Protein AF-A0A2H9MQJ0-F1 (afdb_monomer)

Structure (mmCIF, N/CA/C/O backbone):
data_AF-A0A2H9MQJ0-F1
#
_entry.id   AF-A0A2H9MQJ0-F1
#
loop_
_atom_site.group_PDB
_atom_site.id
_atom_site.type_symbol
_atom_site.label_atom_id
_atom_site.label_alt_id
_atom_site.label_comp_id
_atom_site.label_asym_id
_atom_site.label_entity_id
_atom_site.label_seq_id
_atom_site.pdbx_PDB_ins_code
_atom_site.Cartn_x
_atom_site.Cartn_y
_atom_site.Cartn_z
_atom_site.occupancy
_atom_site.B_iso_or_equiv
_atom_site.auth_seq_id
_atom_site.auth_comp_id
_atom_site.auth_asym_id
_atom_site.auth_atom_id
_atom_site.pdbx_PDB_model_num
ATOM 1 N N . ASP A 1 1 ? -1.546 25.157 -6.973 1.00 39.97 1 ASP A N 1
ATOM 2 C CA . ASP A 1 1 ? -1.376 26.231 -5.981 1.00 39.97 1 ASP A CA 1
ATOM 3 C C . ASP A 1 1 ? -2.127 25.933 -4.702 1.00 39.97 1 ASP A C 1
ATOM 5 O O . ASP A 1 1 ? -3.248 25.439 -4.785 1.00 39.97 1 ASP A O 1
ATOM 9 N N . PRO A 1 2 ? -1.525 26.182 -3.531 1.00 44.97 2 PRO A N 1
ATOM 10 C CA . PRO A 1 2 ? -2.233 26.092 -2.264 1.00 44.97 2 PRO A CA 1
ATOM 11 C C . PRO A 1 2 ? -3.248 27.239 -2.115 1.00 44.97 2 PRO A C 1
ATOM 13 O O . PRO A 1 2 ? -3.027 28.342 -2.618 1.00 44.97 2 PRO A O 1
ATOM 16 N N . SER A 1 3 ? -4.356 26.975 -1.416 1.00 52.84 3 SER A N 1
ATOM 17 C CA . SER A 1 3 ? -5.349 27.997 -1.051 1.00 52.84 3 SER A CA 1
ATOM 18 C C . SER A 1 3 ? -4.725 29.037 -0.118 1.00 52.84 3 SER A C 1
ATOM 20 O O . SER A 1 3 ? -4.036 28.674 0.833 1.00 52.84 3 SER A O 1
ATOM 22 N N . LYS A 1 4 ? -4.963 30.325 -0.390 1.00 64.44 4 LYS A N 1
ATOM 23 C CA . LYS A 1 4 ? -4.373 31.447 0.357 1.00 64.44 4 LYS A CA 1
ATOM 24 C C . LYS A 1 4 ? -5.119 31.795 1.654 1.00 64.44 4 LYS A C 1
ATOM 26 O O . LYS A 1 4 ? -4.542 32.494 2.480 1.00 64.44 4 LYS A O 1
ATOM 31 N N . ASP A 1 5 ? -6.335 31.277 1.856 1.00 64.94 5 ASP A N 1
ATOM 32 C CA . ASP A 1 5 ? -7.282 31.836 2.839 1.00 64.94 5 ASP A CA 1
ATOM 33 C C . ASP A 1 5 ? -7.698 30.892 3.982 1.00 64.94 5 ASP A C 1
ATOM 35 O O . ASP A 1 5 ? -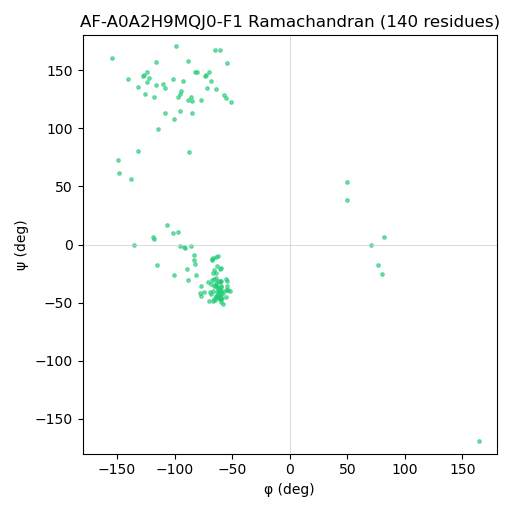8.547 31.258 4.788 1.00 64.94 5 ASP A O 1
ATOM 39 N N . ASN A 1 6 ? -7.109 29.697 4.110 1.00 60.31 6 ASN A N 1
ATOM 40 C CA . ASN A 1 6 ? -7.401 28.790 5.230 1.00 60.31 6 ASN A CA 1
ATOM 41 C C . ASN A 1 6 ? -6.124 28.343 5.950 1.00 60.31 6 ASN A C 1
ATOM 43 O O . ASN A 1 6 ? -5.109 28.109 5.288 1.00 60.31 6 ASN A O 1
ATOM 47 N N . PRO A 1 7 ? -6.156 28.159 7.287 1.00 62.31 7 PRO A N 1
ATOM 48 C CA . PRO A 1 7 ? -5.081 27.460 7.972 1.00 62.31 7 PRO A CA 1
ATOM 49 C C . PRO A 1 7 ? -4.905 26.075 7.337 1.00 62.31 7 PRO A C 1
ATOM 51 O O . PRO A 1 7 ? -5.857 25.308 7.195 1.00 62.31 7 PRO A O 1
ATOM 54 N N . TYR A 1 8 ? -3.672 25.786 6.919 1.00 67.12 8 TYR A N 1
ATOM 55 C CA . TYR A 1 8 ? -3.296 24.561 6.204 1.00 67.12 8 TYR A CA 1
ATOM 56 C C . TYR A 1 8 ? -3.564 23.280 7.003 1.00 67.12 8 TYR A C 1
ATOM 58 O O . TYR A 1 8 ? -3.671 22.202 6.419 1.00 67.12 8 TYR A O 1
ATOM 66 N N . ASP A 1 9 ? -3.665 23.401 8.327 1.00 76.06 9 ASP A N 1
ATOM 67 C CA . ASP A 1 9 ? -3.923 22.299 9.237 1.00 76.06 9 ASP A CA 1
ATOM 68 C C . ASP A 1 9 ? -5.344 22.389 9.801 1.00 76.06 9 ASP A C 1
ATOM 70 O O . ASP A 1 9 ? -5.677 23.280 10.581 1.00 76.06 9 ASP A O 1
ATOM 74 N N . SER A 1 10 ? -6.177 21.424 9.414 1.00 78.19 10 SER A N 1
ATOM 75 C CA . SER A 1 10 ? -7.517 21.235 9.981 1.00 78.19 10 SER A CA 1
ATOM 76 C C . SER A 1 10 ? -7.507 20.858 11.472 1.00 78.19 10 SER A C 1
ATOM 78 O O . SER A 1 10 ? -8.566 20.806 12.091 1.00 78.19 10 SER A O 1
ATOM 80 N N . GLY A 1 11 ? -6.343 20.522 12.043 1.00 84.50 11 GLY A N 1
ATOM 81 C CA . GLY A 1 11 ? -6.193 19.983 13.396 1.00 84.50 11 GLY A CA 1
ATOM 82 C C . GLY A 1 11 ? -6.724 18.553 13.545 1.00 84.50 11 GLY A C 1
ATOM 83 O O . GLY A 1 11 ? -6.655 17.967 14.627 1.00 84.5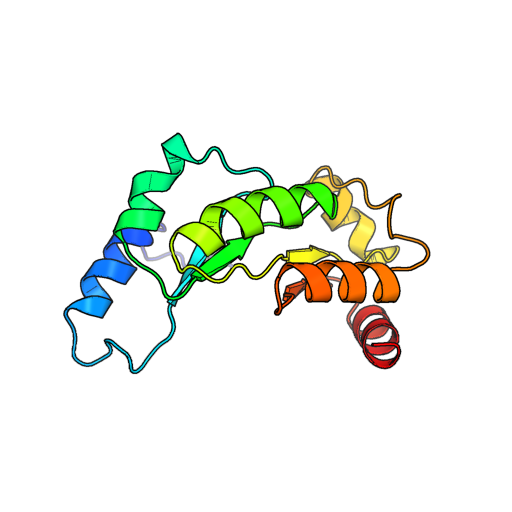0 11 GLY A O 1
ATOM 84 N N . LEU A 1 12 ? -7.264 17.968 12.470 1.00 88.56 12 LEU A N 1
ATOM 85 C CA . LEU A 1 12 ? -7.866 16.646 12.491 1.00 88.56 12 LEU A CA 1
ATOM 86 C C . LEU A 1 12 ? -6.795 15.560 12.503 1.00 88.56 12 LEU A C 1
ATOM 88 O O . LEU A 1 12 ? -5.962 15.436 11.606 1.00 88.56 12 LEU A O 1
ATOM 92 N N . ILE A 1 13 ? -6.881 14.697 13.509 1.00 92.25 13 ILE A N 1
ATOM 93 C CA . ILE A 1 13 ? -6.041 13.509 13.609 1.00 92.25 13 ILE A CA 1
ATOM 94 C C . ILE A 1 13 ? -6.755 12.368 12.870 1.00 92.25 13 ILE A C 1
ATOM 96 O O . ILE A 1 13 ? -7.870 12.020 13.258 1.00 92.25 13 ILE A O 1
ATOM 100 N N . PRO A 1 14 ? -6.137 11.703 11.874 1.00 94.25 14 PRO A N 1
ATOM 101 C CA . PRO A 1 14 ? -6.815 10.677 11.074 1.00 94.25 14 PRO A CA 1
ATOM 102 C C . PRO A 1 14 ? -7.468 9.554 11.893 1.00 94.25 14 PRO A C 1
ATOM 104 O O . PRO A 1 14 ? -8.576 9.125 11.593 1.00 94.25 14 PRO A O 1
ATOM 107 N N . SER A 1 15 ? -6.810 9.099 12.964 1.00 95.94 15 SER A N 1
ATOM 108 C CA . SER A 1 15 ? -7.383 8.112 13.890 1.00 95.94 15 SER A CA 1
ATOM 109 C C . SER A 1 15 ? -8.648 8.617 14.589 1.00 95.94 15 SER A C 1
ATOM 111 O O . SER A 1 15 ? -9.579 7.842 14.777 1.00 95.94 15 SER A O 1
ATOM 113 N N . GLN A 1 16 ? -8.684 9.900 14.960 1.00 95.69 16 GLN A N 1
ATOM 114 C CA . GLN A 1 16 ? -9.850 10.513 15.591 1.00 95.69 16 GLN A CA 1
ATOM 115 C C . GLN A 1 16 ? -11.006 10.605 14.595 1.00 95.69 16 GLN A C 1
ATOM 117 O O . GLN A 1 16 ? -12.115 10.204 14.915 1.00 95.69 16 GLN A O 1
ATOM 122 N N . VAL A 1 17 ? -10.723 11.003 13.351 1.00 95.12 17 VAL A N 1
ATOM 123 C CA . VAL A 1 17 ? -11.730 11.059 12.280 1.00 95.12 17 VAL A CA 1
ATOM 124 C C . VAL A 1 17 ? -12.384 9.692 12.052 1.00 95.12 17 VAL A C 1
ATOM 126 O O . VAL A 1 17 ? -13.601 9.612 11.915 1.00 95.12 17 VAL A O 1
ATOM 129 N N . VAL A 1 18 ? -11.612 8.598 12.071 1.00 96.38 18 VAL A N 1
ATOM 130 C CA . VAL A 1 18 ? -12.177 7.237 11.978 1.00 96.38 18 VAL A CA 1
ATOM 131 C C . VAL A 1 18 ? -13.110 6.933 13.156 1.00 96.38 18 VAL A C 1
ATOM 133 O O . VAL A 1 18 ? -14.199 6.401 12.942 1.00 96.38 18 VAL A O 1
ATOM 136 N N . GLN A 1 19 ? -12.713 7.289 14.382 1.00 95.75 19 GLN A N 1
ATOM 137 C CA . GLN A 1 19 ? -13.540 7.095 15.579 1.00 95.75 19 GLN A CA 1
ATOM 138 C C . GLN A 1 19 ? -14.789 7.977 15.603 1.00 95.75 19 GLN A C 1
ATOM 140 O O . GLN A 1 19 ? -15.794 7.604 16.201 1.00 95.75 19 GLN A O 1
ATOM 145 N N . ASP A 1 20 ? -14.733 9.157 15.001 1.00 95.06 20 ASP A N 1
ATOM 146 C CA . ASP A 1 20 ? -15.879 10.054 14.951 1.00 95.06 20 ASP A CA 1
ATOM 147 C C . ASP A 1 20 ? -16.872 9.575 13.897 1.00 95.06 20 ASP A C 1
ATOM 149 O O . ASP A 1 20 ? -18.054 9.443 14.202 1.00 95.06 20 ASP A O 1
ATOM 153 N N . ILE A 1 21 ? -16.397 9.176 12.709 1.00 94.88 21 ILE A N 1
ATOM 154 C CA . ILE A 1 21 ? -17.249 8.570 11.676 1.00 94.88 21 ILE A CA 1
ATOM 155 C C . ILE A 1 21 ? -17.908 7.285 12.191 1.00 94.88 21 ILE A C 1
ATOM 157 O O . ILE A 1 21 ? -19.073 7.043 11.873 1.00 94.88 21 ILE A O 1
ATOM 161 N N . SER A 1 22 ? -17.230 6.489 13.028 1.00 91.69 22 SER A N 1
ATOM 162 C CA . SER A 1 22 ? -17.828 5.271 13.590 1.00 91.69 22 SER A CA 1
ATOM 163 C C . SER A 1 22 ? -18.983 5.510 14.566 1.00 91.69 22 SER A C 1
ATOM 165 O O . SER A 1 22 ? -19.741 4.585 14.846 1.00 91.69 22 SER A O 1
ATOM 167 N N . LYS A 1 23 ? -19.164 6.749 15.033 1.00 94.62 23 LYS A N 1
ATOM 168 C CA . LYS A 1 23 ? -20.301 7.179 15.862 1.00 94.62 23 LYS A CA 1
ATOM 169 C C . LYS A 1 23 ? -21.430 7.810 15.041 1.00 94.62 23 LYS A C 1
ATOM 171 O O . LYS A 1 23 ? -22.436 8.224 15.610 1.00 94.62 23 LYS A O 1
ATOM 176 N N . THR A 1 24 ? -21.266 7.919 13.724 1.00 95.38 24 THR A N 1
ATOM 177 C CA . THR A 1 24 ? -22.281 8.473 12.817 1.00 95.38 24 THR A CA 1
ATOM 178 C C . THR A 1 24 ? -23.079 7.370 12.129 1.00 95.38 24 THR A C 1
ATOM 180 O O . THR A 1 24 ? -22.701 6.198 12.130 1.00 95.38 24 THR A O 1
ATOM 183 N N . GLU A 1 25 ? -24.146 7.756 11.432 1.00 94.50 25 GLU A N 1
ATOM 184 C CA . GLU A 1 25 ? -24.905 6.856 10.559 1.00 94.50 25 GLU A CA 1
ATOM 185 C C . GLU A 1 25 ? -24.101 6.290 9.373 1.00 94.50 25 GLU A C 1
ATOM 187 O O . GLU A 1 25 ? -24.595 5.411 8.662 1.00 94.50 25 GLU A O 1
ATOM 192 N N . PHE A 1 26 ? -22.891 6.803 9.118 1.00 92.19 26 PHE A N 1
ATOM 193 C CA . PHE A 1 26 ? -21.995 6.298 8.078 1.00 92.19 26 PHE A CA 1
ATOM 194 C C . PHE A 1 26 ? -21.182 5.087 8.531 1.00 92.19 26 PHE A C 1
ATOM 196 O O . PHE A 1 26 ? -20.534 4.444 7.698 1.00 92.19 26 PHE A O 1
ATOM 203 N N . TYR A 1 27 ? -21.224 4.736 9.820 1.00 90.56 27 TYR A N 1
ATOM 204 C CA . TYR A 1 27 ? -20.576 3.527 10.301 1.00 90.56 27 TYR A CA 1
ATOM 205 C C . TYR A 1 27 ? -21.096 2.293 9.551 1.00 90.56 27 TYR A C 1
ATOM 207 O O . TYR A 1 27 ? -22.298 2.101 9.381 1.00 90.56 27 TYR A O 1
ATOM 215 N N . GLY A 1 28 ? -20.177 1.483 9.025 1.00 87.12 28 GLY A N 1
ATOM 216 C CA . GLY A 1 28 ? -20.499 0.314 8.200 1.00 87.12 28 GLY A CA 1
ATOM 217 C C . GLY A 1 28 ? -20.917 0.621 6.754 1.00 87.12 28 GLY A C 1
ATOM 218 O O . GLY A 1 28 ? -20.820 -0.268 5.911 1.00 87.12 28 GLY A O 1
ATOM 219 N N . LYS A 1 29 ? -21.307 1.864 6.428 1.00 94.62 29 LYS A N 1
ATOM 220 C CA . LYS A 1 29 ? -21.607 2.295 5.047 1.00 94.62 29 LYS A CA 1
ATOM 221 C C . LYS A 1 29 ? -20.343 2.652 4.261 1.00 94.62 29 LYS A C 1
ATOM 223 O O . LYS A 1 29 ? -20.328 2.538 3.039 1.00 94.62 29 LYS A O 1
ATOM 228 N N . VAL A 1 30 ? -19.279 3.061 4.956 1.00 93.50 30 VAL A N 1
ATOM 229 C CA . VAL A 1 30 ? -17.970 3.370 4.361 1.00 93.50 30 VAL A CA 1
ATOM 230 C C . VAL A 1 30 ? -16.866 2.514 4.974 1.00 93.50 30 VAL A C 1
ATOM 232 O O . VAL A 1 30 ? -16.866 2.231 6.172 1.00 93.50 30 VAL A O 1
ATOM 235 N N . LYS A 1 31 ? -15.897 2.109 4.144 1.00 94.44 31 LYS A N 1
ATOM 236 C CA . LYS A 1 31 ? -14.694 1.399 4.593 1.00 94.44 31 LYS A CA 1
ATOM 237 C C . LYS A 1 31 ? -13.534 2.380 4.679 1.00 94.44 31 LYS A C 1
ATOM 239 O O . LYS A 1 31 ? -13.021 2.818 3.654 1.00 94.44 31 LYS A O 1
ATOM 244 N N . LEU A 1 32 ? -13.123 2.715 5.896 1.00 95.94 32 LEU A N 1
AT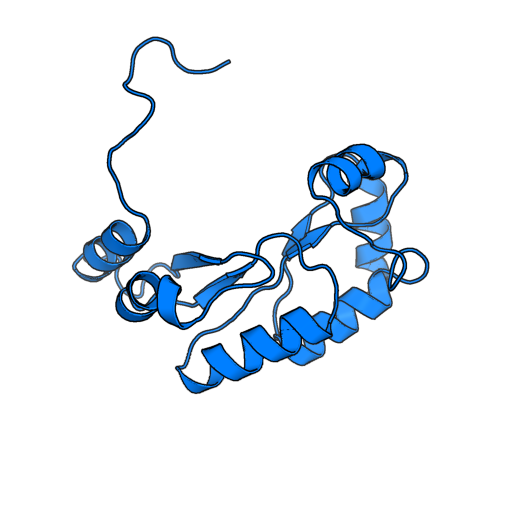OM 245 C CA . LEU A 1 32 ? -12.026 3.651 6.134 1.00 95.94 32 LEU A CA 1
ATOM 246 C C . LEU A 1 32 ? -10.714 2.896 6.305 1.00 95.94 32 LEU A C 1
ATOM 248 O O . LEU A 1 32 ? -10.638 1.948 7.085 1.00 95.94 32 LEU A O 1
ATOM 252 N N . PHE A 1 33 ? -9.679 3.343 5.603 1.00 97.25 33 PHE A N 1
ATOM 253 C CA . PHE A 1 33 ? -8.326 2.817 5.728 1.00 97.25 33 PHE A CA 1
ATOM 254 C C . PHE A 1 33 ? -7.399 3.906 6.253 1.00 97.25 33 PHE A C 1
ATOM 256 O O . PHE A 1 33 ? -7.465 5.051 5.812 1.00 97.25 33 PHE A O 1
ATOM 263 N N . LEU A 1 34 ? -6.517 3.549 7.186 1.00 97.81 34 LEU A N 1
ATOM 264 C CA . LEU A 1 34 ? -5.481 4.457 7.677 1.00 97.81 34 LEU A CA 1
ATOM 265 C C . LEU A 1 34 ? -4.134 4.132 7.033 1.00 97.81 34 LEU A C 1
ATOM 267 O O . LEU A 1 34 ? -3.770 2.970 6.875 1.00 97.81 34 LEU A O 1
ATOM 271 N N . SER A 1 35 ? -3.347 5.158 6.715 1.00 97.31 35 SER A N 1
ATOM 272 C CA . SER A 1 35 ? -1.994 4.951 6.192 1.00 97.31 35 SER A CA 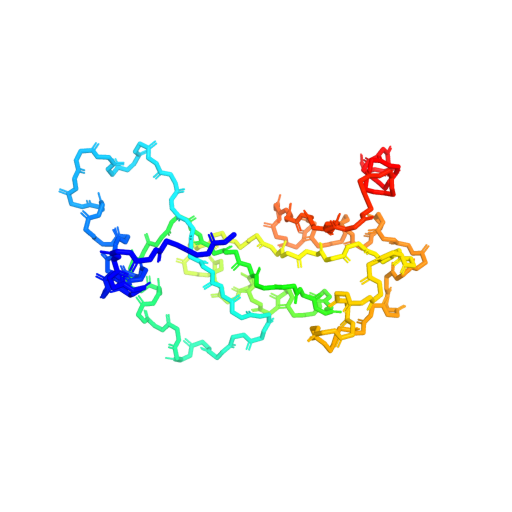1
ATOM 273 C C . SER A 1 35 ? -1.024 4.464 7.280 1.00 97.31 35 SER A C 1
ATOM 275 O O . SER A 1 35 ? -1.096 4.913 8.433 1.00 97.31 35 SER A O 1
ATOM 277 N N . LEU A 1 36 ? -0.069 3.615 6.904 1.00 97.38 36 LEU A N 1
ATOM 278 C CA . LEU A 1 36 ? 1.066 3.153 7.705 1.00 97.38 36 LEU A CA 1
ATOM 279 C C . LEU A 1 36 ? 2.388 3.441 6.986 1.00 97.38 36 LEU A C 1
ATOM 281 O O . LEU A 1 36 ? 2.427 3.365 5.763 1.00 97.38 36 LEU A O 1
ATOM 285 N N . PRO A 1 37 ? 3.489 3.710 7.707 1.00 95.81 37 PRO A N 1
ATOM 286 C CA . PRO A 1 37 ? 4.828 3.634 7.125 1.00 95.81 37 PRO A CA 1
ATOM 287 C C . PRO A 1 37 ? 5.090 2.263 6.481 1.00 95.81 37 PRO A C 1
ATOM 289 O O . PRO A 1 37 ? 4.499 1.270 6.902 1.00 95.81 37 PRO A O 1
ATOM 292 N N . SER A 1 38 ? 6.013 2.192 5.520 1.00 94.19 38 SER A N 1
ATOM 293 C CA . SER A 1 38 ? 6.447 0.929 4.894 1.00 94.19 38 SER A CA 1
ATOM 294 C C . SER A 1 38 ? 7.179 -0.001 5.869 1.00 94.19 38 SER A C 1
ATOM 296 O O . SER A 1 38 ? 7.177 -1.215 5.695 1.00 94.19 38 SER A O 1
ATOM 298 N N . ASN A 1 39 ? 7.738 0.552 6.951 1.00 95.31 39 ASN A N 1
ATOM 299 C CA . ASN A 1 39 ? 8.275 -0.203 8.079 1.00 95.31 39 ASN A CA 1
ATOM 300 C C . ASN A 1 39 ? 7.753 0.361 9.416 1.00 95.31 39 ASN A C 1
ATOM 302 O O . ASN A 1 39 ? 8.432 1.153 10.074 1.00 95.31 39 ASN A O 1
ATOM 306 N N . PRO A 1 40 ? 6.525 0.011 9.834 1.00 96.12 40 PRO A N 1
ATOM 307 C CA . PRO A 1 40 ? 5.931 0.577 11.035 1.00 96.12 40 PRO A CA 1
ATOM 308 C C . PRO A 1 40 ? 6.570 -0.001 12.307 1.00 96.12 40 PRO A C 1
ATOM 310 O O . PRO A 1 40 ? 6.884 -1.195 12.394 1.00 96.12 40 PRO A O 1
ATOM 313 N N . ASN A 1 41 ? 6.685 0.842 13.336 1.00 96.44 41 ASN A N 1
ATOM 314 C CA . ASN A 1 41 ? 6.839 0.391 14.716 1.00 96.44 41 ASN A CA 1
ATOM 315 C C . ASN A 1 41 ? 5.437 0.120 15.290 1.00 96.44 41 ASN A C 1
ATOM 317 O O . ASN A 1 41 ? 4.645 1.048 15.469 1.00 96.44 41 ASN A O 1
ATOM 321 N N . PHE A 1 42 ? 5.140 -1.149 15.578 1.00 95.50 42 PHE A N 1
ATOM 322 C CA . PHE A 1 42 ? 3.814 -1.579 16.027 1.00 95.50 42 PHE A CA 1
ATOM 323 C C . PHE A 1 42 ? 3.398 -0.992 17.384 1.00 95.50 42 PHE A C 1
ATOM 325 O O . PHE A 1 42 ? 2.212 -0.757 17.606 1.00 95.50 42 PHE A O 1
ATOM 332 N N . GLU A 1 43 ? 4.347 -0.694 18.269 1.00 94.62 43 GLU A N 1
ATOM 333 C CA . GLU A 1 43 ? 4.084 -0.055 19.566 1.00 94.62 43 GLU A CA 1
ATOM 334 C C . GLU A 1 43 ? 3.670 1.410 19.388 1.00 94.62 43 GLU A C 1
ATOM 336 O O . GLU A 1 43 ? 2.827 1.927 20.116 1.00 94.62 43 GLU A O 1
ATOM 341 N N . LYS A 1 44 ? 4.202 2.085 18.363 1.00 94.94 44 LYS A N 1
ATOM 342 C CA . LYS A 1 44 ? 3.897 3.499 18.091 1.00 94.94 44 LYS A CA 1
ATOM 343 C C . LYS A 1 44 ? 2.587 3.713 17.330 1.00 94.94 44 LYS A C 1
ATOM 345 O O . LYS A 1 44 ? 2.065 4.825 17.331 1.00 94.94 44 LYS A O 1
ATOM 350 N N . ILE A 1 45 ? 2.028 2.678 16.696 1.00 95.56 45 ILE A N 1
ATOM 351 C CA . ILE A 1 45 ? 0.771 2.786 15.929 1.00 95.56 45 ILE A CA 1
ATOM 352 C C . ILE A 1 45 ? -0.475 2.362 16.717 1.00 95.56 45 ILE A C 1
ATOM 354 O O . ILE A 1 45 ? -1.547 2.250 16.125 1.00 95.56 45 ILE A O 1
ATOM 358 N N . GLN A 1 46 ? -0.379 2.160 18.034 1.00 95.75 46 GLN A N 1
ATOM 359 C CA . GLN A 1 46 ? -1.514 1.704 18.848 1.00 95.75 46 GLN A CA 1
ATOM 360 C C . GLN A 1 46 ? -2.745 2.608 18.702 1.00 95.75 46 GLN A C 1
ATOM 362 O O . GLN A 1 46 ? -3.844 2.109 18.499 1.00 95.75 46 GLN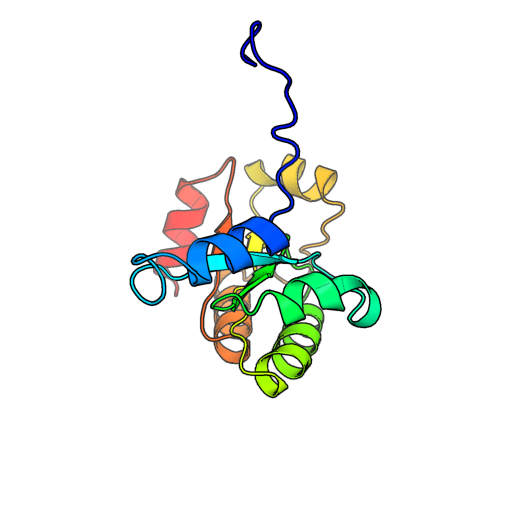 A O 1
ATOM 367 N N . LYS A 1 47 ? -2.570 3.936 18.623 1.00 95.44 47 LYS A N 1
ATOM 368 C CA . LYS A 1 47 ? -3.684 4.871 18.360 1.00 95.44 47 LYS A CA 1
ATOM 369 C C . LYS A 1 47 ? -4.407 4.613 17.029 1.00 95.44 47 LYS A C 1
ATOM 371 O O . LYS A 1 47 ? -5.596 4.886 16.912 1.00 95.44 47 LYS A O 1
ATOM 376 N N . LYS A 1 48 ? -3.708 4.122 16.001 1.00 96.94 48 LYS A N 1
ATOM 377 C CA . LYS A 1 48 ? -4.314 3.753 14.711 1.00 96.94 48 LYS A CA 1
ATOM 378 C C . LYS A 1 48 ? -5.055 2.416 14.796 1.00 96.94 48 LYS A C 1
ATOM 380 O O . LYS A 1 48 ? -6.100 2.282 14.177 1.00 96.94 48 LYS A O 1
ATOM 385 N N . ILE A 1 49 ? -4.544 1.467 15.581 1.00 96.88 49 ILE A N 1
ATOM 386 C CA . ILE A 1 49 ? -5.193 0.175 15.856 1.00 96.88 49 ILE A CA 1
ATOM 387 C C . ILE A 1 49 ? -6.475 0.381 16.670 1.00 96.88 49 ILE A C 1
ATOM 389 O O . ILE A 1 49 ? -7.534 -0.093 16.274 1.00 96.88 49 ILE A O 1
ATOM 393 N N . THR A 1 50 ? -6.411 1.155 17.757 1.00 96.31 50 THR A N 1
ATOM 394 C CA . THR A 1 50 ? -7.563 1.458 18.623 1.00 96.31 50 THR A CA 1
ATOM 395 C C . THR A 1 50 ? -8.656 2.250 17.906 1.00 96.31 50 THR A C 1
ATOM 397 O O . THR A 1 50 ? -9.819 2.175 18.287 1.00 96.31 50 THR A O 1
ATOM 400 N N . ALA A 1 51 ? -8.318 2.992 16.848 1.00 96.31 51 ALA A N 1
ATOM 401 C CA . ALA A 1 51 ? -9.318 3.633 15.998 1.00 96.31 51 ALA A CA 1
ATOM 402 C C . ALA A 1 51 ? -10.169 2.631 15.196 1.00 96.31 51 ALA A C 1
ATOM 404 O O . ALA A 1 51 ? -11.190 3.027 14.649 1.00 96.31 51 ALA A O 1
ATOM 405 N N . ALA A 1 52 ? -9.763 1.358 15.140 1.00 96.25 52 ALA A N 1
ATOM 406 C CA . ALA A 1 52 ? -10.470 0.265 14.483 1.00 96.25 52 ALA A CA 1
ATOM 407 C C . ALA A 1 52 ? -10.912 0.578 13.033 1.00 96.25 52 ALA A C 1
ATOM 409 O O . ALA A 1 52 ? -12.093 0.439 12.703 1.00 96.25 52 ALA A O 1
ATOM 410 N N . PRO A 1 53 ? -9.992 1.005 12.140 1.00 97.25 53 PRO A N 1
ATOM 411 C CA . PRO A 1 53 ? -10.323 1.192 10.730 1.00 97.25 53 PRO A CA 1
ATOM 412 C C . PRO A 1 53 ? -10.685 -0.146 10.067 1.00 97.25 53 PRO A C 1
ATOM 414 O O . PRO A 1 53 ? -10.373 -1.223 10.568 1.00 97.25 53 PRO A O 1
ATOM 417 N N . SER A 1 54 ? -11.261 -0.098 8.866 1.00 96.25 54 SER A N 1
ATOM 418 C CA . SER A 1 54 ? -11.510 -1.294 8.045 1.00 96.25 54 SER A CA 1
ATOM 419 C C . SER A 1 54 ? -10.230 -1.977 7.542 1.00 96.25 54 SER A C 1
ATOM 421 O O . SER A 1 54 ? -10.292 -3.079 6.984 1.00 96.25 54 SER A O 1
ATOM 423 N N . GLY A 1 55 ? -9.086 -1.311 7.691 1.00 97.75 55 GLY A N 1
ATOM 424 C CA . GLY A 1 55 ? -7.764 -1.817 7.363 1.00 97.75 55 GLY A CA 1
ATOM 425 C C . GLY A 1 55 ? -6.725 -0.704 7.277 1.00 97.75 55 GLY A C 1
ATOM 426 O O . GLY A 1 55 ? -6.970 0.450 7.643 1.00 97.75 55 GLY A O 1
ATOM 427 N N . PHE A 1 56 ? -5.559 -1.061 6.755 1.00 98.38 56 PHE A N 1
ATOM 428 C CA . PHE A 1 56 ? -4.433 -0.160 6.573 1.00 98.38 56 PHE A CA 1
ATOM 429 C C . PHE A 1 56 ? -3.928 -0.165 5.136 1.00 98.38 56 PHE A C 1
ATOM 431 O O . PHE A 1 56 ? -3.930 -1.200 4.479 1.00 98.38 56 PHE A O 1
ATOM 438 N N . MET A 1 57 ? -3.457 0.987 4.671 1.00 98.25 57 MET A N 1
ATOM 439 C CA . MET A 1 57 ? -2.678 1.112 3.437 1.00 98.25 57 MET A CA 1
ATOM 440 C C . MET A 1 57 ? -1.242 1.460 3.806 1.00 98.25 57 MET A C 1
ATOM 442 O O . MET A 1 57 ? -1.031 2.275 4.702 1.00 98.25 57 MET A O 1
ATOM 446 N N . THR A 1 58 ? -0.242 0.876 3.159 1.00 98.19 58 THR A N 1
ATOM 447 C CA . THR A 1 58 ? 1.152 1.241 3.451 1.00 98.19 58 THR A CA 1
ATOM 448 C C . THR A 1 58 ? 1.607 2.417 2.586 1.00 98.19 58 THR A C 1
ATOM 450 O O . THR A 1 58 ? 1.086 2.656 1.500 1.00 98.19 58 THR A O 1
ATOM 453 N N . GLN A 1 59 ? 2.633 3.133 3.042 1.00 96.69 59 GLN A N 1
ATOM 454 C CA . GLN A 1 59 ? 3.552 3.832 2.145 1.00 96.69 59 GLN A CA 1
ATOM 455 C C . GLN A 1 59 ? 4.235 2.815 1.217 1.00 96.69 59 GLN A C 1
ATOM 457 O O . GLN A 1 59 ? 4.151 1.607 1.461 1.00 96.69 59 GLN A O 1
ATOM 462 N N . VAL A 1 60 ? 4.901 3.293 0.163 1.00 97.38 60 VAL A N 1
ATOM 463 C CA . VAL A 1 60 ? 5.557 2.426 -0.830 1.00 97.38 60 VAL A CA 1
ATOM 464 C C . VAL A 1 60 ? 6.469 1.403 -0.146 1.00 97.38 60 VAL A C 1
ATOM 466 O O . VAL A 1 60 ? 7.349 1.774 0.632 1.00 97.38 60 VAL A O 1
ATOM 469 N N . ILE A 1 61 ? 6.215 0.118 -0.391 1.00 96.69 61 ILE A N 1
ATOM 470 C CA . ILE A 1 61 ? 6.983 -0.996 0.176 1.00 96.69 61 ILE A CA 1
ATOM 471 C C . ILE A 1 61 ? 8.251 -1.250 -0.630 1.00 96.69 61 ILE A C 1
ATOM 473 O O . ILE A 1 61 ? 8.283 -1.032 -1.839 1.00 96.69 61 ILE A O 1
ATOM 477 N N . HIS A 1 62 ? 9.289 -1.711 0.062 1.00 94.56 62 HIS A N 1
ATOM 478 C CA . HIS A 1 62 ? 10.599 -1.975 -0.531 1.00 94.56 62 HIS A CA 1
ATOM 479 C C . HIS A 1 62 ? 10.805 -3.463 -0.820 1.00 94.56 62 HIS A C 1
ATOM 481 O O . HIS A 1 62 ? 11.563 -3.789 -1.720 1.00 94.56 62 HIS A O 1
ATOM 487 N N . SER A 1 63 ? 10.136 -4.356 -0.080 1.00 95.12 63 SER A N 1
ATOM 488 C CA . SER A 1 63 ? 10.272 -5.805 -0.266 1.00 95.12 63 SER A CA 1
ATOM 489 C C . SER A 1 63 ? 9.042 -6.582 0.197 1.00 95.12 63 SER A C 1
ATOM 491 O O . SER A 1 63 ? 8.249 -6.1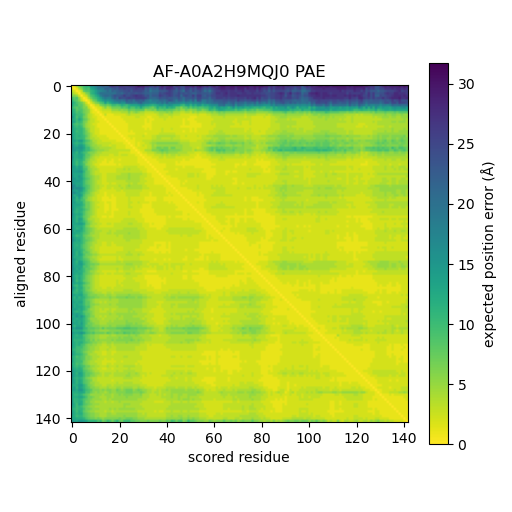10 1.025 1.00 95.12 63 SER A O 1
ATOM 493 N N . SER A 1 64 ? 8.900 -7.819 -0.281 1.00 96.12 64 SER A N 1
ATOM 494 C CA . SER A 1 64 ? 7.821 -8.719 0.144 1.00 96.12 64 SER A CA 1
ATOM 495 C C . SER A 1 64 ? 7.925 -9.117 1.616 1.00 96.12 64 SER A C 1
ATOM 497 O O . SER A 1 64 ? 6.909 -9.260 2.302 1.00 96.12 64 SER A O 1
ATOM 499 N N . GLN A 1 65 ? 9.141 -9.169 2.166 1.00 96.12 65 GLN A N 1
ATOM 500 C CA . GLN A 1 65 ? 9.364 -9.433 3.587 1.00 96.12 65 GLN A CA 1
ATOM 501 C C . GLN A 1 65 ? 8.755 -8.343 4.488 1.00 96.12 65 GLN A C 1
ATOM 503 O O . GLN A 1 65 ? 8.210 -8.655 5.553 1.00 96.12 65 GLN A O 1
ATOM 508 N N . GLN A 1 66 ? 8.790 -7.070 4.066 1.00 95.94 66 GLN A N 1
ATOM 509 C CA . GLN A 1 66 ? 8.097 -5.989 4.781 1.00 95.94 66 GLN A CA 1
ATOM 510 C C . GLN A 1 66 ? 6.586 -6.228 4.795 1.00 95.94 66 GLN A C 1
ATOM 512 O O . GLN A 1 66 ? 5.953 -6.132 5.851 1.00 95.94 66 GLN A O 1
ATOM 517 N N . VAL A 1 67 ? 6.017 -6.598 3.645 1.00 97.62 67 VAL A N 1
ATOM 518 C CA . VAL A 1 67 ? 4.586 -6.893 3.511 1.00 97.62 67 VAL A CA 1
ATOM 519 C C . VAL A 1 67 ? 4.183 -8.064 4.393 1.00 97.62 67 VAL A C 1
ATOM 521 O O . VAL A 1 67 ? 3.191 -7.956 5.116 1.00 97.62 67 VAL A O 1
ATOM 524 N N . LYS A 1 68 ? 4.961 -9.149 4.393 1.00 97.94 68 LYS A N 1
ATOM 525 C CA . LYS A 1 68 ? 4.713 -10.328 5.224 1.00 97.94 68 LYS A CA 1
ATOM 526 C C . LYS A 1 68 ? 4.684 -9.968 6.707 1.00 97.94 68 LYS A C 1
ATOM 528 O O . LYS A 1 68 ? 3.681 -10.218 7.371 1.00 97.94 68 LYS A O 1
ATOM 533 N N . ARG A 1 69 ? 5.712 -9.266 7.201 1.00 97.81 69 ARG A N 1
ATOM 534 C CA . ARG A 1 69 ? 5.791 -8.808 8.601 1.00 97.81 69 ARG A CA 1
ATOM 535 C C . ARG A 1 69 ? 4.575 -7.969 9.011 1.00 97.81 69 ARG A C 1
ATOM 537 O O . ARG A 1 69 ? 4.045 -8.146 10.107 1.00 97.81 69 ARG A O 1
ATOM 544 N N . ILE A 1 70 ? 4.156 -7.025 8.165 1.00 98.00 70 ILE A N 1
ATOM 545 C CA . ILE A 1 70 ? 3.020 -6.137 8.456 1.00 98.00 70 ILE A CA 1
ATOM 546 C C . ILE A 1 70 ? 1.704 -6.912 8.423 1.00 98.00 70 ILE A C 1
ATOM 548 O O . ILE A 1 70 ? 0.908 -6.809 9.360 1.00 98.00 70 ILE A O 1
ATOM 552 N N . SER A 1 71 ? 1.496 -7.704 7.373 1.00 97.38 71 SER A N 1
ATOM 553 C CA . SER A 1 71 ? 0.262 -8.456 7.148 1.00 97.38 71 SER A CA 1
ATOM 554 C C . SER A 1 71 ? 0.049 -9.502 8.236 1.00 97.38 71 SER A C 1
ATOM 556 O O . SER A 1 71 ? -1.031 -9.551 8.814 1.00 97.38 71 SER A O 1
ATOM 558 N N . GLU A 1 72 ? 1.075 -10.272 8.609 1.00 96.38 72 GLU A N 1
ATOM 559 C CA . GLU A 1 72 ? 0.980 -11.259 9.693 1.00 96.38 72 GLU A CA 1
ATOM 560 C C . GLU A 1 72 ? 0.602 -10.599 11.025 1.00 96.38 72 GLU A C 1
ATOM 562 O O . GLU A 1 72 ? -0.330 -11.044 11.695 1.00 96.38 72 GLU A O 1
ATOM 567 N N . LYS A 1 73 ? 1.256 -9.488 11.389 1.00 97.06 73 LYS A N 1
ATOM 568 C CA . LYS A 1 73 ? 0.995 -8.807 12.665 1.00 97.06 73 LYS A CA 1
ATOM 569 C C . LYS A 1 73 ? -0.405 -8.192 12.752 1.00 97.06 73 LYS A C 1
ATOM 571 O O . LYS A 1 73 ? -1.011 -8.211 13.826 1.00 97.06 73 LYS A O 1
ATOM 576 N N . LEU A 1 74 ? -0.893 -7.593 11.666 1.00 97.31 74 LEU A N 1
ATOM 577 C CA . LEU A 1 74 ? -2.165 -6.862 11.655 1.00 97.31 74 LEU A CA 1
ATOM 578 C C . LEU A 1 74 ? -3.363 -7.764 11.348 1.00 97.31 74 LEU A C 1
ATOM 580 O O . LEU A 1 74 ? -4.435 -7.550 11.913 1.00 97.31 74 LEU A O 1
ATOM 584 N N . ARG A 1 75 ? -3.174 -8.827 10.559 1.00 95.19 75 ARG A N 1
ATOM 585 C CA . ARG A 1 75 ? -4.218 -9.827 10.301 1.00 95.19 75 ARG A CA 1
ATOM 586 C C . ARG A 1 75 ? -4.612 -10.586 11.565 1.00 95.19 75 ARG A C 1
ATOM 588 O O . ARG A 1 75 ? -5.793 -10.842 11.761 1.00 95.19 75 ARG A O 1
ATOM 595 N N . LEU A 1 76 ? -3.659 -10.871 12.462 1.00 94.06 76 LEU A N 1
ATOM 596 C CA . LEU A 1 76 ? -3.946 -11.442 13.790 1.00 94.06 76 LEU A CA 1
ATOM 597 C C . LEU A 1 76 ? -4.859 -10.550 14.650 1.00 94.06 76 LEU A C 1
ATOM 599 O O . LEU A 1 76 ? -5.478 -11.033 15.590 1.00 94.06 76 LEU A O 1
ATOM 603 N N . GLN A 1 77 ? -4.950 -9.259 14.327 1.00 94.88 77 GLN A N 1
ATOM 604 C CA . GLN A 1 77 ? -5.827 -8.286 14.982 1.00 94.88 77 GLN A CA 1
ATOM 605 C C . GLN A 1 77 ? -7.092 -7.989 14.155 1.00 94.88 77 GLN A C 1
ATOM 607 O O . GLN A 1 77 ? -7.821 -7.053 14.464 1.00 94.88 77 GLN A O 1
ATOM 612 N N . GLY A 1 78 ? -7.350 -8.761 13.093 1.00 96.00 78 GLY A N 1
ATOM 613 C CA . GLY A 1 78 ? -8.534 -8.625 12.242 1.00 96.00 78 GLY A CA 1
ATOM 614 C C . GLY A 1 78 ? -8.444 -7.541 11.164 1.00 96.00 78 GLY A C 1
ATOM 615 O O . GLY A 1 78 ? -9.431 -7.297 10.472 1.00 96.00 78 GLY A O 1
ATOM 616 N N . PHE A 1 79 ? -7.288 -6.895 10.977 1.00 97.50 79 PHE A N 1
ATOM 617 C CA . PHE A 1 79 ? -7.140 -5.836 9.978 1.00 97.50 79 PHE A CA 1
ATOM 618 C C . PHE A 1 79 ? -6.638 -6.361 8.636 1.00 97.50 79 PHE A C 1
ATOM 620 O O . PHE A 1 79 ? -5.711 -7.170 8.563 1.00 97.50 79 PHE A O 1
ATOM 627 N N . ARG A 1 80 ? -7.203 -5.810 7.559 1.00 96.75 80 ARG A N 1
ATOM 628 C CA . ARG A 1 80 ? -6.667 -5.949 6.200 1.00 96.75 80 ARG A CA 1
ATOM 629 C C . ARG A 1 80 ? -5.518 -4.971 5.980 1.00 96.75 80 ARG A C 1
ATOM 631 O O . ARG A 1 80 ? -5.531 -3.871 6.533 1.00 96.75 80 ARG A O 1
ATOM 638 N N . VAL A 1 81 ? -4.558 -5.356 5.150 1.00 98.25 81 VAL A N 1
ATOM 639 C CA . VAL A 1 81 ? -3.420 -4.520 4.756 1.00 98.25 81 VAL A CA 1
ATOM 640 C C . VAL A 1 81 ? -3.388 -4.463 3.238 1.00 98.25 81 VAL A C 1
ATOM 642 O O . VAL A 1 81 ? -3.442 -5.505 2.603 1.00 98.25 81 VAL A O 1
ATOM 645 N N . ILE A 1 82 ? -3.297 -3.258 2.681 1.00 98.50 82 ILE A N 1
ATOM 646 C CA . ILE A 1 82 ? -3.156 -3.006 1.246 1.00 98.50 82 ILE A CA 1
ATOM 647 C C . ILE A 1 82 ? -1.777 -2.370 1.030 1.00 98.50 82 ILE A C 1
ATOM 649 O O . ILE A 1 82 ? -1.600 -1.175 1.301 1.00 98.50 82 ILE A O 1
ATOM 653 N N . PRO A 1 83 ? -0.768 -3.148 0.615 1.00 98.38 83 PRO A N 1
ATOM 654 C CA . PRO A 1 83 ? 0.560 -2.625 0.348 1.00 98.38 83 PRO A CA 1
ATOM 655 C C . PRO A 1 83 ? 0.561 -1.722 -0.883 1.00 98.38 83 PRO A C 1
ATOM 657 O O . PRO A 1 83 ? -0.098 -2.025 -1.876 1.00 98.38 83 PRO A O 1
ATOM 660 N N . CYS A 1 84 ? 1.314 -0.627 -0.825 1.00 98.38 84 CYS A N 1
ATOM 661 C CA . CYS A 1 84 ? 1.528 0.261 -1.964 1.00 98.38 84 CYS A CA 1
ATOM 662 C C . CYS A 1 84 ? 2.831 -0.095 -2.688 1.00 98.38 84 CYS A C 1
ATOM 664 O O . CYS A 1 84 ? 3.877 -0.172 -2.048 1.00 98.38 84 CYS A O 1
ATOM 666 N N . ILE A 1 85 ? 2.781 -0.272 -4.008 1.00 98.12 85 ILE A N 1
ATOM 667 C CA . ILE A 1 85 ? 3.934 -0.569 -4.868 1.00 98.12 85 ILE A CA 1
ATOM 668 C C . ILE A 1 85 ? 4.104 0.563 -5.879 1.00 98.12 85 ILE A C 1
ATOM 670 O O . ILE A 1 85 ? 3.165 0.898 -6.603 1.00 98.12 85 ILE A O 1
ATOM 674 N N . LEU A 1 86 ? 5.309 1.130 -5.953 1.00 98.06 86 LEU A N 1
ATOM 675 C CA . LEU A 1 86 ? 5.696 2.052 -7.020 1.00 98.06 86 LEU A CA 1
ATOM 676 C C . LEU A 1 86 ? 6.211 1.251 -8.214 1.00 98.06 86 LEU A C 1
ATOM 678 O O . LEU A 1 86 ? 7.115 0.438 -8.067 1.00 98.06 86 LEU A O 1
ATOM 682 N N . LEU A 1 87 ? 5.661 1.487 -9.403 1.00 97.88 87 LEU A N 1
ATOM 683 C CA . LEU A 1 87 ? 6.106 0.769 -10.593 1.00 97.88 87 LEU A CA 1
ATOM 684 C C . LEU A 1 87 ? 7.502 1.212 -11.066 1.00 97.88 87 LEU A C 1
ATOM 686 O O . LEU A 1 87 ? 7.741 2.420 -11.184 1.00 97.88 87 LEU A O 1
ATOM 690 N N . PRO A 1 88 ? 8.390 0.262 -11.411 1.00 97.25 88 PRO A N 1
ATOM 691 C CA . PRO A 1 88 ? 9.784 0.540 -11.723 1.00 97.25 88 PRO A CA 1
ATOM 692 C C . PRO A 1 88 ? 9.960 0.878 -13.205 1.00 97.25 88 PRO A C 1
ATOM 694 O O . PRO A 1 88 ? 10.357 0.039 -14.008 1.00 97.25 88 PRO A O 1
ATOM 697 N N . SER A 1 89 ? 9.644 2.116 -13.581 1.00 97.00 89 SER A N 1
ATOM 698 C CA . SER A 1 89 ? 9.959 2.645 -14.912 1.00 97.00 89 SER A CA 1
ATOM 699 C C . SER A 1 89 ? 10.945 3.804 -14.822 1.00 97.00 89 SER A C 1
ATOM 701 O O . SER A 1 89 ? 11.020 4.483 -13.796 1.00 97.00 89 SER A O 1
ATOM 703 N N . GLU A 1 90 ? 11.668 4.070 -15.912 1.00 96.00 90 GLU A N 1
ATOM 704 C CA . GLU A 1 90 ? 12.623 5.187 -16.003 1.00 96.00 90 GLU A CA 1
ATOM 705 C C . GLU A 1 90 ? 11.976 6.522 -15.591 1.00 96.00 90 GLU A C 1
ATOM 707 O O . GLU A 1 90 ? 12.549 7.313 -14.843 1.00 96.00 90 GLU A O 1
ATOM 712 N N . LYS A 1 91 ? 10.718 6.748 -15.993 1.00 96.94 91 LYS A N 1
ATOM 713 C CA . LYS A 1 91 ? 9.961 7.963 -15.649 1.00 96.94 91 LYS A CA 1
ATOM 714 C C . LYS A 1 91 ? 9.640 8.080 -14.157 1.00 96.94 91 LYS A C 1
ATOM 716 O O . LYS A 1 91 ? 9.428 9.190 -13.667 1.00 96.94 91 LYS A O 1
ATOM 721 N N . ASN A 1 92 ? 9.598 6.964 -13.432 1.00 96.56 92 ASN A N 1
ATOM 722 C CA . ASN A 1 92 ? 9.347 6.934 -11.992 1.00 96.56 92 ASN A CA 1
ATOM 723 C C . ASN A 1 92 ? 10.642 6.983 -11.159 1.00 96.56 92 ASN A C 1
ATOM 725 O O . ASN A 1 92 ? 10.557 7.036 -9.931 1.00 96.56 92 ASN A O 1
ATOM 729 N N . GLU A 1 93 ? 11.834 7.010 -11.772 1.00 95.94 93 GLU A N 1
ATOM 730 C CA . GLU A 1 93 ? 13.107 7.051 -11.034 1.00 95.94 93 GLU A CA 1
ATOM 731 C C . GLU A 1 93 ? 13.198 8.225 -10.059 1.00 95.94 93 GLU A C 1
ATOM 733 O O . GLU A 1 93 ? 13.711 8.072 -8.953 1.00 95.94 93 GLU A O 1
ATOM 738 N N . GLY A 1 94 ? 12.700 9.402 -10.452 1.00 96.50 94 GLY A N 1
ATOM 739 C CA . GLY A 1 94 ? 12.675 10.573 -9.574 1.00 96.50 94 GLY A CA 1
ATOM 740 C C . GLY A 1 94 ? 11.875 10.313 -8.294 1.00 96.50 94 GLY A C 1
ATOM 741 O O . GLY 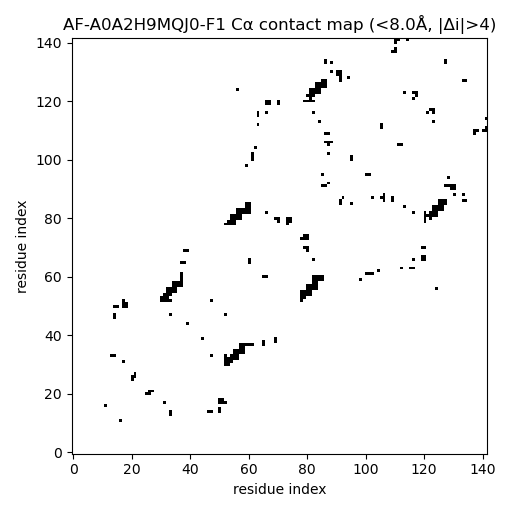A 1 94 ? 12.314 10.677 -7.204 1.00 96.50 94 GLY A O 1
ATOM 742 N N . SER A 1 95 ? 10.742 9.614 -8.409 1.00 95.88 95 SER A N 1
ATOM 743 C CA . SER A 1 95 ? 9.919 9.214 -7.264 1.00 95.88 95 SER A CA 1
ATOM 744 C C . SER A 1 95 ? 10.610 8.157 -6.405 1.00 95.88 95 SER A C 1
ATOM 746 O O . SER A 1 95 ? 10.581 8.268 -5.183 1.00 95.88 95 SER A O 1
ATOM 748 N N . ALA A 1 96 ? 11.278 7.171 -7.011 1.00 96.12 96 ALA A N 1
ATOM 749 C CA . ALA A 1 96 ? 12.029 6.166 -6.259 1.00 96.12 96 ALA A CA 1
ATOM 750 C C . ALA A 1 96 ? 13.201 6.780 -5.484 1.00 96.12 96 ALA A C 1
ATOM 752 O O . ALA A 1 96 ? 13.351 6.513 -4.293 1.00 96.12 96 ALA A O 1
ATOM 753 N N . LYS A 1 97 ? 13.968 7.676 -6.123 1.00 96.50 97 LYS A N 1
ATOM 754 C CA . LYS A 1 97 ? 15.060 8.435 -5.491 1.00 96.50 97 LYS A CA 1
ATOM 755 C C . LYS A 1 97 ? 14.546 9.274 -4.320 1.00 96.50 97 LYS A C 1
ATOM 757 O O . LYS A 1 97 ? 15.123 9.218 -3.241 1.00 96.50 97 LYS A O 1
ATOM 762 N N . PHE A 1 98 ? 13.431 9.989 -4.495 1.00 95.12 98 PHE A N 1
ATOM 763 C CA . PHE A 1 98 ? 12.806 10.768 -3.418 1.00 95.12 98 PHE A CA 1
ATOM 764 C C . PHE A 1 98 ? 12.396 9.904 -2.213 1.00 95.12 98 PHE A C 1
ATOM 766 O O . PHE A 1 98 ? 12.523 10.329 -1.067 1.00 95.12 98 PHE A O 1
ATOM 773 N N . LEU A 1 99 ? 11.924 8.681 -2.466 1.00 94.19 99 LEU A N 1
ATOM 774 C CA . LEU A 1 99 ? 11.493 7.737 -1.433 1.00 94.19 99 LEU A CA 1
ATOM 775 C C . LEU A 1 99 ? 12.639 6.891 -0.850 1.00 94.19 99 LEU A C 1
ATOM 777 O O . LEU A 1 99 ? 12.386 6.083 0.042 1.00 94.19 99 LEU A O 1
ATOM 781 N N . ASN A 1 100 ? 13.878 7.055 -1.332 1.00 95.25 100 ASN A N 1
ATOM 782 C CA . ASN A 1 100 ? 15.000 6.148 -1.054 1.00 95.25 100 ASN A CA 1
ATOM 783 C C . ASN A 1 100 ? 14.635 4.669 -1.293 1.00 95.25 100 ASN A C 1
ATOM 785 O O . ASN A 1 100 ? 15.014 3.784 -0.523 1.00 95.25 100 ASN A O 1
ATOM 789 N N . LEU A 1 101 ? 13.844 4.412 -2.335 1.00 95.44 101 LEU A N 1
ATOM 790 C CA . LEU A 1 101 ? 13.376 3.085 -2.705 1.00 95.44 101 LEU A CA 1
ATOM 791 C C . LEU A 1 101 ? 14.422 2.374 -3.562 1.00 95.44 101 LEU A C 1
ATOM 793 O O . LEU A 1 101 ? 14.778 2.853 -4.638 1.00 95.44 101 LEU A O 1
ATOM 797 N N . ASP A 1 102 ? 14.843 1.198 -3.107 1.00 92.50 102 ASP A N 1
ATOM 798 C CA . ASP A 1 102 ? 15.535 0.222 -3.941 1.00 92.50 102 ASP A CA 1
ATOM 799 C C . ASP A 1 102 ? 14.507 -0.782 -4.468 1.00 92.50 102 ASP A C 1
ATOM 801 O O . ASP A 1 102 ? 13.880 -1.505 -3.697 1.00 92.50 102 ASP A O 1
ATOM 805 N N . TRP A 1 103 ? 14.302 -0.784 -5.782 1.00 94.75 103 TRP A N 1
ATOM 806 C CA . TRP A 1 103 ? 13.411 -1.715 -6.476 1.00 94.75 103 TRP A CA 1
ATOM 807 C C . TRP A 1 103 ? 14.172 -2.786 -7.258 1.00 94.75 103 TRP A C 1
ATOM 809 O O . TRP A 1 103 ? 13.612 -3.409 -8.156 1.00 94.75 103 TRP A O 1
ATOM 819 N N . SER A 1 104 ? 15.462 -2.984 -6.973 1.00 92.81 104 SER A N 1
ATOM 820 C CA . SER A 1 104 ? 16.279 -4.003 -7.637 1.00 92.81 104 SER A CA 1
ATOM 821 C C . SER A 1 104 ? 15.662 -5.403 -7.555 1.00 92.81 104 SER A C 1
ATOM 823 O O . SER A 1 104 ? 15.786 -6.156 -8.515 1.00 92.81 104 SER A O 1
ATOM 825 N N . GLU A 1 105 ? 14.923 -5.704 -6.480 1.00 90.38 105 GLU A N 1
ATOM 826 C CA . GLU A 1 105 ? 14.195 -6.966 -6.296 1.00 90.38 105 GLU A CA 1
ATOM 827 C C . GLU A 1 105 ? 13.136 -7.234 -7.379 1.00 90.38 105 GLU A C 1
ATOM 829 O O . GLU A 1 105 ? 12.880 -8.391 -7.699 1.00 90.38 105 GLU A O 1
ATOM 834 N N . TYR A 1 106 ? 12.512 -6.194 -7.947 1.00 95.75 106 TYR A N 1
ATOM 835 C CA . TYR A 1 106 ? 11.343 -6.360 -8.823 1.00 95.75 106 TYR A CA 1
ATOM 836 C C . TYR A 1 106 ? 11.355 -5.525 -10.103 1.00 95.75 106 TYR A C 1
ATOM 838 O O . TYR A 1 106 ? 10.423 -5.630 -10.900 1.00 95.75 106 TYR A O 1
ATOM 846 N N . LYS A 1 107 ? 12.392 -4.712 -10.341 1.00 95.94 107 LYS A N 1
ATOM 847 C CA . LYS A 1 107 ? 12.475 -3.840 -11.523 1.00 95.94 107 LYS A CA 1
ATOM 848 C C . LYS A 1 107 ? 12.304 -4.588 -12.847 1.00 95.94 107 LYS A C 1
ATOM 850 O O . LYS A 1 107 ? 11.665 -4.073 -13.758 1.00 95.94 107 LYS A O 1
ATOM 855 N N . ASP A 1 108 ? 12.820 -5.813 -12.919 1.00 96.38 108 ASP A N 1
ATOM 856 C CA . ASP A 1 108 ? 12.829 -6.616 -14.142 1.00 96.38 108 ASP A CA 1
ATOM 857 C C . ASP A 1 108 ? 11.554 -7.471 -14.282 1.00 96.38 108 ASP A C 1
ATOM 859 O O . ASP A 1 108 ? 11.191 -7.876 -15.386 1.00 96.38 108 ASP A O 1
ATOM 863 N N . THR A 1 109 ? 10.840 -7.727 -13.177 1.00 96.62 109 THR A N 1
ATOM 864 C CA . THR A 1 109 ? 9.640 -8.588 -13.123 1.00 96.62 109 THR A CA 1
ATOM 865 C C . THR A 1 109 ? 8.521 -7.996 -12.241 1.00 96.62 109 THR A C 1
ATOM 867 O O . THR A 1 109 ? 8.020 -8.639 -11.315 1.00 96.62 109 THR A O 1
ATOM 870 N N . PRO A 1 110 ? 8.054 -6.761 -12.514 1.00 97.12 110 PRO A N 1
ATOM 871 C CA . PRO A 1 110 ? 7.130 -6.056 -11.622 1.00 97.12 110 PRO A CA 1
ATOM 872 C C . PRO A 1 110 ? 5.764 -6.742 -11.475 1.00 97.12 110 PRO A C 1
ATOM 874 O O . PRO A 1 110 ? 5.162 -6.684 -10.405 1.00 97.12 110 PRO A O 1
ATOM 877 N N . ALA A 1 111 ? 5.270 -7.406 -12.525 1.00 97.94 111 ALA A N 1
ATOM 878 C CA . ALA A 1 111 ? 4.004 -8.142 -12.473 1.00 97.94 111 ALA A CA 1
ATOM 879 C C . ALA A 1 111 ? 4.075 -9.343 -11.514 1.00 97.94 111 ALA A C 1
ATOM 881 O O . ALA A 1 111 ? 3.113 -9.622 -10.797 1.00 97.94 111 ALA A O 1
ATOM 882 N N . GLU A 1 112 ? 5.229 -10.005 -11.447 1.00 98.00 112 GLU A N 1
ATOM 883 C CA . GLU A 1 112 ? 5.433 -11.202 -10.631 1.00 98.00 112 GLU A CA 1
ATOM 884 C C . GLU A 1 112 ? 5.528 -10.803 -9.162 1.00 98.00 112 GLU A C 1
ATOM 886 O O . GLU A 1 112 ? 4.878 -11.411 -8.312 1.00 98.00 112 GLU A O 1
ATOM 891 N N . PHE A 1 113 ? 6.221 -9.699 -8.886 1.00 97.75 113 PHE A N 1
ATOM 892 C CA . PHE A 1 113 ? 6.249 -9.095 -7.562 1.00 97.75 113 PHE A CA 1
ATOM 893 C C . PHE A 1 113 ? 4.855 -8.659 -7.094 1.00 97.75 113 PHE A C 1
ATOM 895 O O . PHE A 1 113 ? 4.466 -8.955 -5.968 1.00 97.75 113 PHE A O 1
ATOM 902 N N . ILE A 1 114 ? 4.039 -8.026 -7.949 1.00 98.31 114 ILE A N 1
ATOM 903 C CA . ILE A 1 114 ? 2.654 -7.673 -7.580 1.00 98.31 114 ILE A CA 1
ATOM 904 C C . ILE A 1 114 ? 1.841 -8.925 -7.224 1.00 98.31 114 ILE A C 1
ATOM 906 O O . ILE A 1 114 ? 1.115 -8.908 -6.228 1.00 98.31 114 ILE A O 1
ATOM 910 N N . LYS A 1 115 ? 1.975 -10.016 -7.990 1.00 98.25 115 LYS A N 1
ATOM 911 C CA . LYS A 1 115 ? 1.308 -11.295 -7.690 1.00 98.25 115 LYS A CA 1
ATOM 912 C C . LYS A 1 115 ? 1.775 -11.883 -6.360 1.00 98.25 115 LYS A C 1
ATOM 914 O O . LYS A 1 115 ? 0.937 -12.335 -5.585 1.00 98.25 115 LYS A O 1
ATOM 919 N N . GLU A 1 116 ? 3.073 -11.838 -6.067 1.00 97.81 116 GLU A N 1
ATOM 920 C CA . GLU A 1 116 ? 3.629 -12.262 -4.776 1.00 97.81 116 GLU A CA 1
ATOM 921 C C . GLU A 1 116 ? 3.032 -11.443 -3.620 1.00 97.81 116 GLU A C 1
ATOM 923 O O . GLU A 1 116 ? 2.506 -12.001 -2.655 1.00 97.81 116 GLU A O 1
ATOM 928 N N . ILE A 1 117 ? 3.027 -10.111 -3.731 1.00 98.12 117 ILE A N 1
ATOM 929 C CA . ILE A 1 117 ? 2.443 -9.232 -2.709 1.00 98.12 117 ILE A CA 1
ATOM 930 C C . ILE A 1 117 ? 0.939 -9.493 -2.545 1.00 98.12 117 ILE A C 1
ATOM 932 O O . ILE A 1 117 ? 0.437 -9.528 -1.415 1.00 98.12 117 ILE A O 1
ATOM 936 N N . HIS A 1 118 ? 0.219 -9.722 -3.644 1.00 98.12 118 HIS A N 1
ATOM 937 C CA . HIS A 1 118 ? -1.198 -10.073 -3.627 1.00 98.12 118 HIS A CA 1
ATOM 938 C C . HIS A 1 118 ? -1.452 -11.409 -2.914 1.00 98.12 118 HIS A C 1
ATOM 940 O O . HIS A 1 118 ? -2.366 -11.488 -2.099 1.00 98.12 118 HIS A O 1
ATOM 946 N N . GLN A 1 119 ? -0.619 -12.433 -3.120 1.00 97.94 119 GLN A N 1
ATOM 947 C CA . GLN A 1 119 ? -0.733 -13.706 -2.394 1.00 97.94 119 GLN A CA 1
ATOM 948 C C . GLN A 1 119 ? -0.578 -13.535 -0.874 1.00 97.94 119 GLN A C 1
ATOM 950 O O . GLN A 1 119 ? -1.209 -14.257 -0.102 1.00 97.94 119 GLN A O 1
ATOM 955 N N . ILE A 1 120 ? 0.236 -12.570 -0.431 1.00 97.69 120 ILE A N 1
ATOM 956 C CA . ILE A 1 120 ? 0.456 -12.293 0.997 1.00 97.69 120 ILE A CA 1
ATOM 957 C C . ILE A 1 120 ? -0.708 -11.497 1.608 1.00 97.69 120 ILE A C 1
ATOM 959 O O . ILE A 1 120 ? -1.104 -11.752 2.748 1.00 97.69 120 ILE A O 1
ATOM 963 N N . SER A 1 121 ? -1.226 -10.503 0.883 1.00 97.12 121 SER A N 1
ATOM 964 C CA . SER A 1 121 ? -2.078 -9.443 1.450 1.00 97.12 121 SER A CA 1
ATOM 965 C C . SER A 1 121 ? -3.523 -9.421 0.938 1.00 97.12 121 SER A C 1
ATOM 967 O O . SER A 1 121 ? -4.392 -8.840 1.587 1.00 97.12 121 SER A O 1
ATOM 969 N N . GLY A 1 122 ? -3.803 -10.084 -0.184 1.00 96.62 122 GLY A N 1
ATOM 970 C CA . GLY A 1 122 ? -5.111 -10.159 -0.837 1.00 96.62 122 GLY A CA 1
ATOM 971 C C . GLY A 1 122 ? -5.479 -8.942 -1.690 1.00 96.62 122 GLY A C 1
ATOM 972 O O . GLY A 1 122 ? -6.226 -9.092 -2.644 1.00 96.62 122 GLY A O 1
ATOM 973 N N . ASP A 1 123 ? -4.934 -7.758 -1.417 1.00 96.38 123 ASP A N 1
ATOM 974 C CA . ASP A 1 123 ? -5.197 -6.521 -2.161 1.00 96.38 123 ASP A CA 1
ATOM 975 C C . ASP A 1 123 ? -3.887 -5.733 -2.310 1.00 96.38 123 ASP A C 1
ATOM 977 O O . ASP A 1 123 ? -3.097 -5.669 -1.371 1.00 96.38 123 ASP A O 1
ATOM 981 N N . VAL A 1 124 ? -3.664 -5.086 -3.458 1.00 97.62 124 VAL A N 1
ATOM 982 C CA . VAL A 1 124 ? -2.451 -4.291 -3.726 1.00 97.62 124 VAL A CA 1
ATOM 983 C C . VAL A 1 124 ? -2.831 -2.930 -4.299 1.00 97.62 124 VAL A C 1
ATOM 985 O O . VAL A 1 124 ? -3.671 -2.835 -5.192 1.00 97.62 124 VAL A O 1
ATOM 988 N N . LEU A 1 125 ? -2.192 -1.872 -3.802 1.00 97.75 125 LEU A N 1
ATOM 989 C CA . LEU A 1 125 ? -2.265 -0.533 -4.375 1.00 97.75 125 LEU A CA 1
ATOM 990 C C . LEU A 1 125 ? -1.049 -0.309 -5.276 1.00 97.75 125 LEU A C 1
ATOM 992 O O . LEU A 1 125 ? 0.089 -0.469 -4.843 1.00 97.75 125 LEU A O 1
ATOM 996 N N . ILE A 1 126 ? -1.281 0.100 -6.519 1.00 97.00 126 ILE A N 1
ATOM 997 C CA . ILE A 1 126 ? -0.217 0.397 -7.482 1.00 97.00 126 ILE A CA 1
ATOM 998 C C . ILE A 1 126 ? -0.156 1.906 -7.701 1.00 97.00 126 ILE A C 1
ATOM 1000 O O . ILE A 1 126 ? -1.186 2.550 -7.896 1.00 97.00 126 ILE A O 1
ATOM 1004 N N . THR A 1 127 ? 1.052 2.465 -7.694 1.00 96.62 127 THR A N 1
ATOM 1005 C CA . THR A 1 127 ? 1.305 3.864 -8.044 1.00 96.62 127 THR A CA 1
ATOM 1006 C C . THR A 1 127 ? 2.321 3.977 -9.181 1.00 96.62 127 THR A C 1
ATOM 1008 O O . THR A 1 127 ? 3.300 3.234 -9.255 1.00 96.62 127 THR A O 1
ATOM 1011 N N . SER A 1 128 ? 2.061 4.903 -10.102 1.00 96.38 128 SER A N 1
ATOM 1012 C CA . SER A 1 128 ? 2.851 5.138 -11.317 1.00 96.38 128 SER A CA 1
ATOM 1013 C C . SER A 1 128 ? 2.798 6.624 -11.700 1.00 96.38 128 SER A C 1
ATOM 1015 O O . SER A 1 128 ? 2.251 6.971 -12.752 1.00 96.38 128 SER A O 1
ATOM 1017 N N . PRO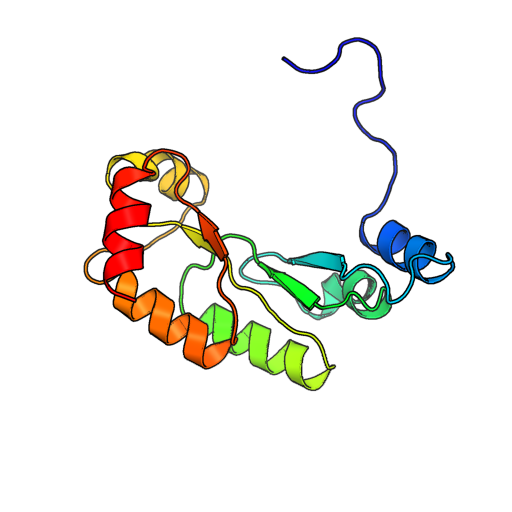 A 1 129 ? 3.282 7.520 -10.824 1.00 94.12 129 PRO A N 1
ATOM 1018 C CA . PRO A 1 129 ? 2.998 8.955 -10.884 1.00 94.12 129 PRO A CA 1
ATOM 1019 C C . PRO A 1 129 ? 3.347 9.597 -12.232 1.00 94.12 129 PRO A C 1
ATOM 1021 O O . PRO A 1 129 ? 2.669 10.536 -12.643 1.00 94.12 129 PRO A O 1
ATOM 1024 N N . SER A 1 130 ? 4.345 9.060 -12.938 1.00 94.75 130 SER A N 1
ATOM 1025 C CA . SER A 1 130 ? 4.841 9.610 -14.202 1.00 94.75 130 SER A CA 1
ATOM 1026 C C . SER A 1 130 ? 4.681 8.661 -15.396 1.00 94.75 130 SER A C 1
ATOM 1028 O O . SER A 1 130 ? 5.157 8.975 -16.488 1.00 94.75 130 SER A O 1
ATOM 1030 N N . ASP A 1 131 ? 4.046 7.492 -15.225 1.00 96.88 131 ASP A N 1
ATOM 1031 C CA . ASP A 1 131 ? 4.028 6.459 -16.271 1.00 96.88 131 ASP A CA 1
ATOM 1032 C C . ASP A 1 131 ? 2.774 5.576 -16.297 1.00 96.88 131 ASP A C 1
ATOM 1034 O O . ASP A 1 131 ? 2.781 4.390 -15.956 1.00 96.88 131 ASP A O 1
ATOM 1038 N N . PHE A 1 132 ? 1.669 6.162 -16.751 1.00 96.06 132 PHE A N 1
ATOM 1039 C CA . PHE A 1 132 ? 0.408 5.440 -16.920 1.00 96.06 132 PHE A CA 1
ATOM 1040 C C . PHE A 1 132 ? 0.484 4.316 -17.970 1.00 96.06 132 PHE A C 1
ATOM 1042 O O . PHE A 1 132 ? -0.152 3.273 -17.812 1.00 96.06 132 PHE A O 1
ATOM 1049 N N . ALA A 1 133 ? 1.264 4.503 -19.041 1.00 97.31 133 ALA A N 1
ATOM 1050 C CA . ALA A 1 133 ? 1.400 3.502 -20.099 1.00 97.31 133 ALA A CA 1
ATOM 1051 C C . ALA A 1 133 ? 2.085 2.236 -19.570 1.00 97.31 133 ALA A C 1
ATOM 1053 O O . ALA A 1 133 ? 1.565 1.136 -19.757 1.00 97.31 133 ALA A O 1
ATOM 1054 N N . PHE A 1 134 ? 3.190 2.393 -18.834 1.00 97.12 134 PHE A N 1
ATOM 1055 C CA . PHE A 1 134 ? 3.860 1.271 -18.183 1.00 97.12 134 PHE A CA 1
ATOM 1056 C C . PHE A 1 134 ? 2.956 0.564 -17.165 1.00 97.12 134 PHE A C 1
ATOM 1058 O O . PHE A 1 134 ? 2.935 -0.668 -17.110 1.00 97.12 134 PHE A O 1
ATOM 1065 N N . ALA A 1 135 ? 2.148 1.319 -16.410 1.00 97.25 135 ALA A N 1
ATOM 1066 C CA . ALA A 1 135 ? 1.170 0.739 -15.493 1.00 97.25 135 ALA A CA 1
ATOM 1067 C C . ALA A 1 135 ? 0.143 -0.137 -16.206 1.00 97.25 135 ALA A C 1
ATOM 1069 O O . ALA A 1 135 ? -0.087 -1.276 -15.801 1.00 97.25 135 ALA A O 1
ATOM 1070 N N . LYS A 1 136 ? -0.421 0.357 -17.310 1.00 97.31 136 LYS A N 1
ATOM 1071 C CA . LYS A 1 136 ? -1.373 -0.396 -18.126 1.00 97.31 136 LYS A CA 1
ATOM 1072 C C . LYS A 1 136 ? -0.760 -1.684 -18.680 1.00 97.31 136 LYS A C 1
ATOM 1074 O O . LYS A 1 136 ? -1.394 -2.732 -18.597 1.00 97.31 136 LYS A O 1
ATOM 1079 N N . GLU A 1 137 ? 0.455 -1.627 -19.228 1.00 97.69 137 GLU A N 1
ATOM 1080 C CA . GLU A 1 137 ? 1.121 -2.819 -19.775 1.00 97.69 137 GLU A CA 1
ATOM 1081 C C . GLU A 1 137 ? 1.527 -3.822 -18.691 1.00 97.69 137 GLU A C 1
ATOM 1083 O O . GLU A 1 137 ? 1.451 -5.027 -18.919 1.00 97.69 137 GLU A O 1
ATOM 1088 N N . THR A 1 138 ? 1.903 -3.349 -17.501 1.00 97.44 138 THR A N 1
ATOM 1089 C CA . THR A 1 138 ? 2.173 -4.220 -16.347 1.00 97.44 138 THR A CA 1
ATOM 1090 C C . THR A 1 138 ? 0.899 -4.935 -15.900 1.00 97.44 138 THR A C 1
ATOM 1092 O O . THR A 1 138 ? 0.904 -6.152 -15.752 1.00 97.44 138 THR A O 1
ATOM 1095 N N . LEU A 1 139 ? -0.211 -4.203 -15.759 1.00 96.00 139 LEU A N 1
ATOM 1096 C CA . LEU A 1 139 ? -1.498 -4.747 -15.314 1.00 96.00 139 LEU A CA 1
ATOM 1097 C C . LEU A 1 139 ? -2.081 -5.800 -16.265 1.00 96.00 139 LEU A C 1
ATOM 1099 O O . LEU A 1 139 ? -2.719 -6.733 -15.802 1.00 96.00 139 LEU A O 1
ATOM 1103 N N . LYS A 1 140 ? -1.838 -5.704 -17.578 1.00 97.56 140 LYS A N 1
ATOM 1104 C CA . LYS A 1 140 ? -2.264 -6.733 -18.550 1.00 97.56 140 LYS A CA 1
ATOM 1105 C C . LYS A 1 140 ? -1.607 -8.101 -18.338 1.00 97.56 140 LYS A C 1
ATOM 1107 O O . LYS A 1 140 ? -2.075 -9.084 -18.904 1.00 97.56 140 LYS A O 1
ATOM 1112 N N . LYS A 1 141 ? -0.492 -8.157 -17.607 1.00 96.56 141 LYS A N 1
ATOM 1113 C CA . LYS A 1 141 ? 0.251 -9.393 -17.322 1.00 96.56 141 LYS A CA 1
ATOM 1114 C C . LYS A 1 141 ? -0.205 -10.063 -16.024 1.00 96.56 141 LYS A C 1
ATOM 1116 O O . LYS A 1 141 ? 0.345 -11.111 -15.672 1.00 96.56 141 LYS A O 1
ATOM 1121 N N . ILE A 1 142 ? -1.140 -9.448 -15.295 1.00 92.62 142 ILE A N 1
ATOM 1122 C CA . ILE A 1 142 ? -1.615 -9.890 -13.979 1.00 92.62 142 ILE A CA 1
ATOM 1123 C C . ILE A 1 142 ? -2.962 -10.583 -14.104 1.00 92.62 142 ILE A C 1
ATOM 1125 O O . ILE A 1 142 ? -3.818 -10.082 -14.864 1.00 92.62 142 ILE A O 1
#

Sequence (142 aa):
DPSKDNPYDSGLIPSQVVQDISKTEFYGKVKLFLSLPSNPNFEKIQKKITAAPSGFMTQVIHSSQQVKRISEKLRLQGFRVIPCILLPSEKNEGSAKFLNLDWSEYKDTPAEFIKEIHQISGDVLITSPSDFAFAKETLKKI

Radius of gyration: 16.95 Å; Cα contacts (8 Å, |Δi|>4): 177; chains: 1; bounding box: 41×46×40 Å

Secondary structure (DSSP, 8-state):
---SSS-S-----HHHHHHHHTTSTTTTTS--EEEE-SS--TTTTHHHHHT--SEEEEEEPS-HHHHHHHHHHHHTTT-EEEEEEE---GGGHHHHHHTT---TTTTT-HHHHHHHHHHHHS--EEE-TT-HHHHHHHHTT-

Mean predicted aligned error: 4.51 Å

Solvent-accessible surface area (backbone atoms only — not comparable to full-atom values): 8337 Å² total; per-residue (Å²): 134,82,78,91,84,59,78,91,68,84,82,74,50,72,41,56,54,46,47,52,44,59,74,41,92,52,44,87,76,58,83,49,66,45,82,39,60,48,78,66,59,72,84,80,42,46,64,53,57,76,26,62,48,67,20,35,31,36,37,66,50,66,49,66,69,46,51,47,58,51,32,58,64,38,41,77,73,74,34,46,40,30,49,21,40,68,54,73,44,83,68,30,44,66,59,31,61,74,66,72,52,61,52,81,92,30,49,92,45,53,44,58,47,51,51,53,47,27,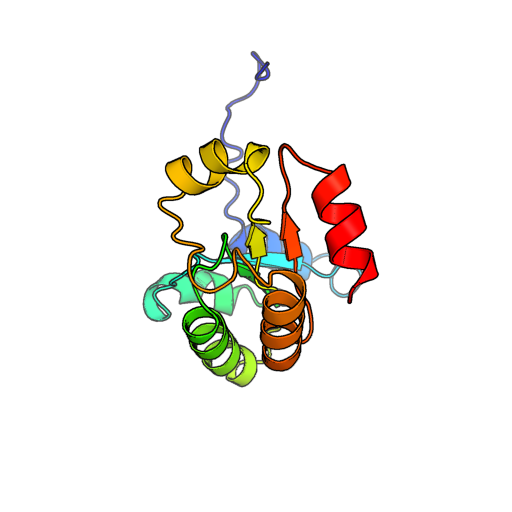74,71,42,73,39,70,41,80,45,43,96,62,36,63,68,60,47,54,61,40,54,73,72,98

pLDDT: mean 93.54, std 9.67, range [39.97, 98.5]

Foldseek 3Di:
DDDPPDDPDPVDDLLVVLQVCCVDPCNVVDQDEAEAELQHDPVVCVSNLVSPGQAYEYDAHQALVSLLVVLVVVVVSVHAYAYEHEAQDPQCVVVCVVVVHDNVVPNVPVLVRQVSSCVRGVHYHYDHPGPPPSVVVSVVVD

Nearest PDB structures (foldseek):
  8uy1-assembly1_A  TM=6.854E-01  e=1.221E-04  Thermochaetoides thermophila DSM 1495
  8uy1-assembly1_D  TM=7.000E-01  e=2.660E-04  Thermochaetoides thermophila DSM 1495
  8uy1-assembly1_B  TM=6.698E-01  e=4.469E-04  Thermochaetoides thermophila DSM 1495
  1xbz-assembly1_B  TM=4.843E-01  e=2.747E-01  Escherichia coli
  6k0k-assembly2_C  TM=5.062E-01  e=1.802E+00  Escherichia coli